Protein AF-A0A4U9V1L5-F1 (afdb_monomer)

Organism: Serratia fonticola (NCBI:txid47917)

Secondary structure (DSSP, 8-state):
-------HHHHHHHHHHTT------HHHHHHHHHHHHHHHHHHHHHHTT-

Sequence (50 aa):
MSEFSQTVPELVAWARKNDFSISLPTERLAFLLAIATLNGERAGRRDERR

InterPro domains:
  IPR033439 Chromosome partition protein MukF, winged-helix domain [PF03882] (3-43)
  IPR036390 Winged helix DNA-binding domain superfamily [SSF46785] (8-44)

Radius of gyration: 18.61 Å; Cα contacts (8 Å, |Δi|>4): 3; chains: 1; bounding box: 35×29×38 Å

Solvent-accessible surface area (backbone atoms only — not comparable to full-atom values): 3179 Å² total; per-residue (Å²): 138,79,78,78,79,64,49,73,68,54,52,52,52,48,41,59,75,67,65,73,75,85,88,66,58,71,69,55,43,54,51,52,49,53,51,50,54,55,50,50,53,52,54,57,59,55,59,78,74,110

pLDDT: mean 80.71, std 15.61, range [49.09, 96.5]

Structure (mmCIF, N/CA/C/O backbone):
data_AF-A0A4U9V1L5-F1
#
_entry.id   AF-A0A4U9V1L5-F1
#
loop_
_atom_site.group_PDB
_atom_site.id
_atom_site.type_symbol
_atom_site.label_atom_id
_atom_site.label_alt_id
_atom_site.label_comp_id
_atom_site.label_asym_id
_atom_site.label_entity_id
_atom_site.label_seq_id
_atom_site.pdbx_PDB_ins_code
_atom_site.Cartn_x
_atom_site.Cartn_y
_atom_site.Cartn_z
_atom_site.occupancy
_atom_site.B_iso_or_equiv
_ato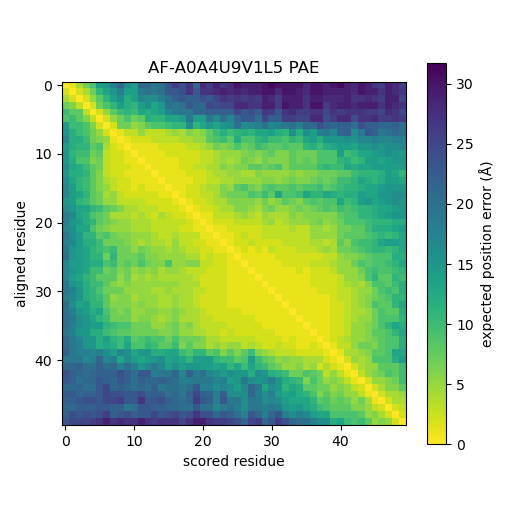m_site.auth_seq_id
_atom_site.auth_comp_id
_atom_site.auth_asym_id
_atom_site.auth_atom_id
_atom_site.pdbx_PDB_model_num
ATOM 1 N N . MET A 1 1 ? 4.926 -18.613 23.969 1.00 50.66 1 MET A N 1
ATOM 2 C CA . MET A 1 1 ? 3.687 -17.956 24.425 1.00 50.66 1 MET A CA 1
ATOM 3 C C . MET A 1 1 ? 3.894 -16.453 24.381 1.00 50.66 1 MET A C 1
ATOM 5 O O . MET A 1 1 ? 4.519 -15.914 25.277 1.00 50.66 1 MET A O 1
ATOM 9 N N . SER A 1 2 ? 3.411 -15.811 23.323 1.00 49.09 2 SER A N 1
ATOM 10 C CA . SER A 1 2 ? 2.775 -14.499 23.438 1.00 49.09 2 SER A CA 1
ATOM 11 C C . SER A 1 2 ? 1.517 -14.647 22.611 1.00 49.09 2 SER A C 1
ATOM 13 O O . SER A 1 2 ? 1.553 -14.519 21.389 1.00 49.09 2 SER A O 1
ATOM 15 N N . GLU A 1 3 ? 0.438 -15.082 23.259 1.00 54.41 3 GLU A N 1
ATOM 16 C CA . GLU A 1 3 ? -0.885 -14.879 22.689 1.00 54.41 3 GLU A CA 1
ATOM 17 C C . GLU A 1 3 ? -0.982 -13.385 22.394 1.00 54.41 3 GLU A C 1
ATOM 19 O O . GLU A 1 3 ? -0.811 -12.554 23.289 1.00 54.41 3 GLU A O 1
ATOM 24 N N . PHE A 1 4 ? -1.147 -13.046 21.118 1.00 58.72 4 PHE A N 1
ATOM 25 C CA . PHE A 1 4 ? -1.480 -11.702 20.677 1.00 58.72 4 PHE A CA 1
ATOM 26 C C . PHE A 1 4 ? -2.878 -11.376 21.222 1.00 58.72 4 PHE A C 1
ATOM 28 O O . PHE A 1 4 ? -3.865 -11.407 20.500 1.00 58.72 4 PHE A O 1
ATOM 35 N N . SER A 1 5 ? -2.962 -11.077 22.518 1.00 60.28 5 SER A N 1
ATOM 36 C CA . SER A 1 5 ? -4.160 -10.587 23.207 1.00 60.28 5 SER A CA 1
ATOM 37 C C . SER A 1 5 ? -4.379 -9.096 22.957 1.00 60.28 5 SER A C 1
ATOM 39 O O . SER A 1 5 ? -5.023 -8.416 23.748 1.00 60.28 5 SER A O 1
ATOM 41 N N . GLN A 1 6 ? -3.834 -8.570 21.858 1.00 60.56 6 GLN A N 1
ATOM 42 C CA . GLN A 1 6 ? -4.172 -7.235 21.407 1.00 60.56 6 GLN A CA 1
ATOM 43 C C . GLN A 1 6 ? -5.504 -7.351 20.677 1.00 60.56 6 GLN 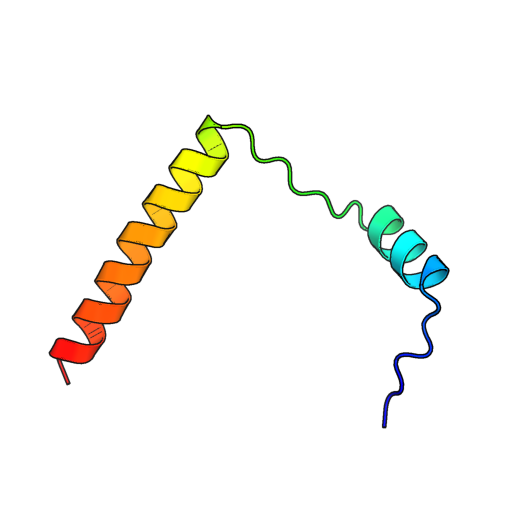A C 1
ATOM 45 O O . GLN A 1 6 ? -5.622 -8.043 19.663 1.00 60.56 6 GLN A O 1
ATOM 50 N N . THR A 1 7 ? -6.536 -6.730 21.234 1.00 77.25 7 THR A N 1
ATOM 51 C CA . THR A 1 7 ? -7.872 -6.804 20.644 1.00 77.25 7 THR A CA 1
ATOM 52 C C . THR A 1 7 ? -7.845 -6.176 19.243 1.00 77.25 7 THR A C 1
ATOM 54 O O . THR A 1 7 ? -7.075 -5.249 18.981 1.00 77.25 7 THR A O 1
ATOM 57 N N . VAL A 1 8 ? -8.673 -6.658 18.305 1.00 77.94 8 VAL A N 1
ATOM 58 C CA . VAL A 1 8 ? -8.762 -6.076 16.944 1.00 77.94 8 VAL A CA 1
ATOM 59 C C . VAL A 1 8 ? -8.863 -4.533 16.969 1.00 77.94 8 VAL A C 1
ATOM 61 O O . VAL A 1 8 ? -8.163 -3.886 16.187 1.00 77.94 8 VAL A O 1
ATOM 64 N N . PRO A 1 9 ? -9.632 -3.906 17.885 1.00 80.31 9 PRO A N 1
ATOM 65 C CA . PRO A 1 9 ? -9.664 -2.451 18.038 1.00 80.31 9 PRO A CA 1
ATOM 66 C C . PRO A 1 9 ? -8.319 -1.811 18.412 1.00 80.31 9 PRO A C 1
ATOM 68 O O . PRO A 1 9 ? -7.988 -0.750 17.886 1.00 80.31 9 PRO A O 1
ATOM 71 N N . GLU A 1 10 ? -7.526 -2.436 19.282 1.00 86.62 10 GLU A N 1
ATOM 72 C CA . GLU A 1 10 ? -6.207 -1.932 19.681 1.00 86.62 10 GLU A CA 1
ATOM 73 C C . GLU A 1 10 ? -5.203 -1.986 18.530 1.00 86.62 10 GLU A C 1
ATOM 75 O O . GLU A 1 10 ? -4.405 -1.062 18.369 1.00 86.62 10 GLU A O 1
ATOM 80 N N . LEU A 1 11 ? -5.253 -3.030 17.698 1.00 86.44 11 LEU A N 1
ATOM 81 C CA . LEU A 1 11 ? -4.417 -3.113 16.500 1.00 86.44 11 LEU A CA 1
ATOM 82 C C . LEU A 1 11 ? -4.809 -2.039 15.478 1.00 86.44 11 LEU A C 1
ATOM 84 O O . LEU A 1 11 ? -3.939 -1.401 14.890 1.00 86.44 11 LEU A O 1
ATOM 88 N N . VAL A 1 12 ? -6.111 -1.796 15.294 1.00 85.81 12 VAL A N 1
ATOM 89 C CA . VAL A 1 12 ? -6.605 -0.729 14.409 1.00 85.81 12 VAL A CA 1
ATOM 90 C C . VAL A 1 12 ? -6.193 0.648 14.931 1.00 85.81 12 VAL A C 1
ATOM 92 O O . VAL A 1 12 ? -5.734 1.484 14.151 1.00 85.81 12 VAL A O 1
ATOM 95 N N . ALA A 1 13 ? -6.311 0.891 16.238 1.00 88.88 13 ALA A N 1
ATOM 96 C CA . ALA A 1 13 ? -5.865 2.134 16.861 1.00 88.88 13 ALA A CA 1
ATOM 97 C C . ALA A 1 13 ? -4.349 2.330 16.707 1.00 88.88 13 ALA A C 1
ATOM 99 O O . ALA A 1 13 ? -3.899 3.424 16.365 1.00 88.88 13 ALA A O 1
ATOM 100 N N . TRP A 1 14 ? -3.564 1.266 16.884 1.00 90.69 14 TRP A N 1
ATOM 101 C CA . TRP A 1 14 ? -2.124 1.285 16.650 1.00 90.69 14 TRP A CA 1
ATOM 102 C C . TRP A 1 14 ? -1.787 1.560 15.181 1.00 90.69 14 TRP A C 1
ATOM 104 O O . TRP A 1 14 ? -0.987 2.449 14.903 1.00 90.69 14 TRP A O 1
ATOM 114 N N . ALA A 1 15 ? -2.425 0.881 14.227 1.00 90.25 15 ALA A N 1
ATOM 115 C CA . ALA A 1 15 ? -2.164 1.087 12.804 1.00 90.25 15 ALA A CA 1
ATOM 116 C C . ALA A 1 15 ? -2.494 2.518 12.351 1.00 90.25 15 ALA A C 1
ATOM 118 O O . ALA A 1 15 ? -1.729 3.113 11.595 1.00 90.25 15 ALA A O 1
ATOM 119 N N . ARG A 1 16 ? -3.585 3.097 12.878 1.00 87.38 16 ARG A N 1
ATOM 120 C CA . ARG A 1 16 ? -3.939 4.508 12.660 1.00 87.38 16 ARG A CA 1
ATOM 121 C C . ARG A 1 16 ? -2.931 5.465 13.291 1.00 87.38 16 ARG A C 1
ATOM 123 O O . ARG A 1 16 ? -2.566 6.437 12.652 1.00 87.38 16 ARG A O 1
ATOM 130 N N . LYS A 1 17 ? -2.454 5.192 14.512 1.00 91.38 17 LYS A N 1
ATOM 131 C CA . LYS A 1 17 ? -1.445 6.026 15.192 1.00 91.38 17 LYS A CA 1
ATOM 132 C C . LYS A 1 17 ? -0.110 6.078 14.442 1.00 91.38 17 LYS A C 1
ATOM 134 O O . LYS A 1 17 ? 0.601 7.067 14.551 1.00 91.38 17 LYS A O 1
ATOM 139 N N . ASN A 1 18 ? 0.247 5.005 13.742 1.00 90.62 18 ASN A N 1
ATOM 140 C CA . ASN A 1 18 ? 1.484 4.928 12.964 1.00 90.62 18 ASN A CA 1
ATOM 141 C C . ASN A 1 18 ? 1.294 5.365 11.500 1.00 90.62 18 ASN A C 1
ATOM 143 O O . ASN A 1 18 ? 2.217 5.202 10.705 1.00 90.62 18 ASN A O 1
ATOM 147 N N . ASP A 1 19 ? 0.105 5.865 11.138 1.00 87.62 19 ASP A N 1
ATOM 148 C CA . ASP A 1 19 ? -0.247 6.310 9.785 1.00 87.62 19 ASP A CA 1
ATOM 149 C C . ASP A 1 19 ? 0.092 5.284 8.690 1.00 87.62 19 ASP A C 1
ATOM 151 O O . ASP A 1 19 ? 0.470 5.631 7.564 1.00 87.62 19 ASP A O 1
ATOM 155 N N . PHE A 1 20 ? -0.057 3.988 9.001 1.00 90.44 20 PHE A N 1
ATOM 156 C CA . PHE A 1 20 ? 0.199 2.941 8.020 1.00 90.44 20 PHE A CA 1
ATOM 157 C C . PHE A 1 20 ? -0.812 3.037 6.889 1.00 90.44 20 PHE A C 1
ATOM 159 O O . PHE A 1 20 ? -1.987 2.696 7.020 1.00 90.44 20 PHE A O 1
ATOM 166 N N . SER A 1 21 ? -0.320 3.493 5.748 1.00 89.44 21 SER A N 1
ATOM 167 C CA . SER A 1 21 ? -1.089 3.623 4.530 1.00 89.44 21 SER A CA 1
ATOM 168 C C . SER A 1 21 ? -0.205 3.263 3.348 1.00 89.44 21 SER A C 1
ATOM 170 O O . SER A 1 21 ? 0.983 3.579 3.298 1.00 89.44 21 SER A O 1
ATOM 172 N N . ILE A 1 22 ? -0.792 2.561 2.385 1.00 92.06 22 ILE A N 1
ATOM 173 C CA . ILE A 1 22 ? -0.159 2.268 1.107 1.00 92.06 22 ILE A CA 1
ATOM 174 C C . ILE A 1 22 ? -1.065 2.877 0.047 1.00 92.06 22 ILE A C 1
ATOM 176 O O . ILE A 1 22 ? -2.177 2.406 -0.174 1.00 92.06 22 ILE A O 1
ATOM 180 N N . SER A 1 23 ? -0.593 3.946 -0.590 1.00 91.81 23 SER A N 1
ATOM 181 C CA . SER A 1 23 ? -1.261 4.547 -1.743 1.00 91.81 23 SER A CA 1
ATOM 182 C C . SER A 1 23 ? -0.488 4.186 -3.002 1.00 91.81 23 SER A C 1
ATOM 184 O O . SER A 1 23 ? 0.637 4.651 -3.220 1.00 91.81 23 SER A O 1
ATOM 186 N N . LEU A 1 24 ? -1.091 3.329 -3.822 1.00 92.38 24 LEU A N 1
ATOM 187 C CA . LEU A 1 24 ? -0.530 2.875 -5.089 1.00 92.38 24 LEU A CA 1
ATOM 188 C C . LEU A 1 24 ? -1.488 3.223 -6.236 1.00 92.38 24 LEU A C 1
ATOM 190 O O . LEU A 1 24 ? -2.278 2.377 -6.649 1.00 92.38 24 LEU A O 1
ATOM 194 N N . PRO A 1 25 ? -1.418 4.458 -6.768 1.00 95.00 25 PRO A N 1
ATOM 195 C CA . PRO A 1 25 ? -1.988 4.788 -8.069 1.00 95.00 25 PRO A CA 1
ATOM 196 C C . PRO A 1 25 ? -1.445 3.859 -9.158 1.00 95.00 25 PRO A C 1
ATOM 198 O O . PRO A 1 25 ? -0.361 3.285 -9.007 1.00 95.00 25 PRO A O 1
ATOM 201 N N . THR A 1 26 ? -2.174 3.746 -10.265 1.00 96.38 26 THR A N 1
ATOM 202 C CA . THR A 1 26 ? -1.881 2.825 -11.372 1.00 96.38 26 THR A CA 1
ATOM 203 C C . THR A 1 26 ? -0.421 2.881 -11.823 1.00 96.38 26 THR A C 1
ATOM 205 O O . THR A 1 26 ? 0.204 1.840 -12.005 1.00 96.38 26 THR A O 1
ATOM 208 N N . GLU A 1 27 ? 0.164 4.074 -11.927 1.00 96.50 27 GLU A N 1
ATOM 209 C CA . GLU A 1 27 ? 1.548 4.273 -12.363 1.00 96.50 27 GLU A CA 1
ATOM 210 C C . GLU A 1 27 ? 2.551 3.707 -11.351 1.00 96.50 27 GLU A C 1
ATOM 212 O O . GLU A 1 27 ? 3.524 3.051 -11.727 1.00 96.50 27 GLU A O 1
ATOM 217 N N . ARG A 1 28 ? 2.307 3.919 -10.051 1.00 95.81 28 ARG A N 1
ATOM 218 C CA . ARG A 1 28 ? 3.177 3.412 -8.979 1.00 95.81 28 ARG A CA 1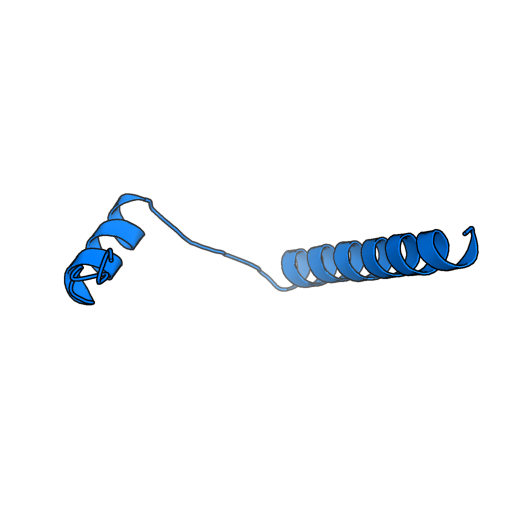
ATOM 219 C C . ARG A 1 28 ? 3.073 1.902 -8.849 1.00 95.81 28 ARG A C 1
ATOM 221 O O . ARG A 1 28 ? 4.087 1.246 -8.630 1.00 95.81 28 ARG A O 1
ATOM 228 N N . LEU A 1 29 ? 1.866 1.360 -9.002 1.00 96.50 29 LEU A N 1
ATOM 229 C CA . LEU A 1 29 ? 1.644 -0.080 -9.006 1.00 96.50 29 LEU A CA 1
ATOM 230 C C . LEU A 1 29 ? 2.341 -0.734 -10.205 1.00 96.50 29 LEU A C 1
ATOM 232 O O . LEU A 1 29 ? 3.082 -1.694 -10.018 1.00 96.50 29 LEU A O 1
ATOM 236 N N . ALA A 1 30 ? 2.161 -0.189 -11.412 1.00 95.50 30 ALA A N 1
ATOM 237 C CA . ALA A 1 30 ? 2.814 -0.683 -12.622 1.00 95.50 30 ALA A CA 1
ATOM 238 C C . ALA A 1 30 ? 4.344 -0.648 -12.493 1.00 95.50 30 ALA A C 1
ATOM 240 O O . ALA A 1 30 ? 5.022 -1.618 -12.831 1.00 95.50 30 ALA A O 1
ATOM 241 N N . PHE A 1 31 ? 4.891 0.435 -11.935 1.00 96.44 31 PHE A N 1
ATOM 242 C CA . PHE A 1 31 ? 6.324 0.546 -11.681 1.00 96.44 31 PHE A CA 1
ATOM 243 C C . PHE A 1 31 ? 6.822 -0.467 -10.637 1.00 96.44 31 PHE A C 1
ATOM 245 O O . PHE A 1 31 ? 7.839 -1.126 -10.851 1.00 96.44 31 PHE A O 1
ATOM 252 N N . LEU A 1 32 ? 6.094 -0.645 -9.530 1.00 9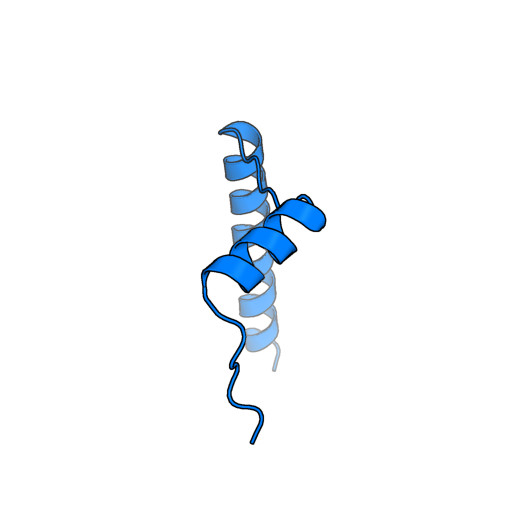6.44 32 LEU A N 1
ATOM 253 C CA . LEU A 1 32 ? 6.432 -1.627 -8.494 1.00 96.44 32 LEU A CA 1
ATOM 254 C C . LEU A 1 32 ? 6.406 -3.056 -9.053 1.00 96.44 32 LEU A C 1
ATOM 256 O O . LEU A 1 32 ? 7.307 -3.844 -8.765 1.00 96.44 32 LEU A O 1
ATOM 260 N N . LEU A 1 33 ? 5.423 -3.373 -9.897 1.00 94.94 33 LEU A N 1
ATOM 261 C CA . LEU A 1 33 ? 5.339 -4.655 -10.595 1.00 94.94 33 LEU A CA 1
ATOM 262 C C . LEU A 1 33 ? 6.535 -4.867 -11.528 1.00 94.94 33 LEU A C 1
ATOM 264 O O . LEU A 1 33 ? 7.143 -5.930 -11.478 1.00 94.94 33 LEU A O 1
ATOM 268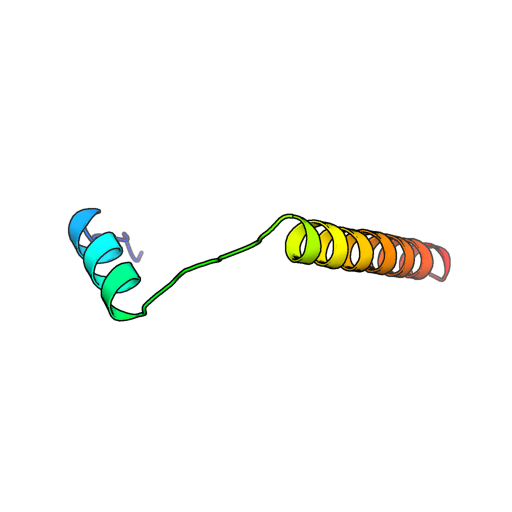 N N . ALA A 1 34 ? 6.938 -3.854 -12.301 1.00 95.38 34 ALA A N 1
ATOM 269 C CA . ALA A 1 34 ? 8.125 -3.946 -13.152 1.00 95.38 34 ALA A CA 1
ATOM 270 C C . ALA A 1 34 ? 9.398 -4.251 -12.339 1.00 95.38 34 ALA A C 1
ATOM 272 O O . ALA A 1 34 ? 10.203 -5.098 -12.731 1.00 95.38 34 ALA A O 1
ATOM 273 N N . ILE A 1 35 ? 9.560 -3.622 -11.167 1.00 95.19 35 ILE A N 1
ATOM 274 C CA . ILE A 1 35 ? 10.662 -3.929 -10.241 1.00 95.19 35 ILE A CA 1
ATOM 275 C C . ILE A 1 35 ? 10.574 -5.379 -9.750 1.00 95.19 35 ILE A C 1
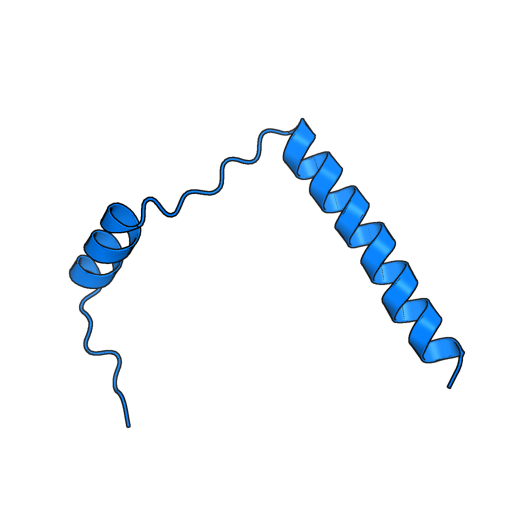ATOM 277 O O . ILE A 1 35 ? 11.587 -6.081 -9.729 1.00 95.19 35 ILE A O 1
ATOM 281 N N . ALA A 1 36 ? 9.384 -5.837 -9.356 1.00 93.31 36 ALA A N 1
ATOM 282 C CA . ALA A 1 36 ? 9.176 -7.201 -8.881 1.00 93.31 36 ALA A CA 1
ATOM 283 C C . ALA A 1 36 ? 9.527 -8.239 -9.960 1.00 93.31 36 ALA A C 1
ATOM 285 O O . ALA A 1 36 ? 10.234 -9.203 -9.662 1.00 93.31 36 ALA A O 1
ATOM 286 N N . THR A 1 37 ? 9.124 -8.007 -11.213 1.00 92.75 37 THR A N 1
ATOM 287 C CA . THR A 1 37 ? 9.465 -8.864 -12.359 1.00 92.75 37 THR A CA 1
ATOM 288 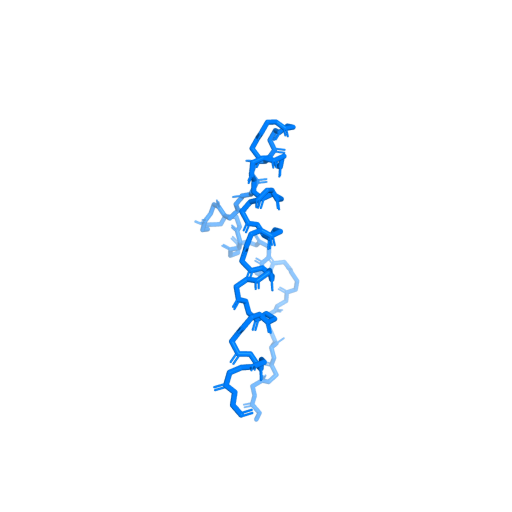C C . THR A 1 37 ? 10.979 -8.952 -12.559 1.00 92.75 37 THR A C 1
ATOM 290 O O . THR A 1 37 ? 11.529 -10.051 -12.614 1.00 92.75 37 THR A O 1
ATOM 293 N N . LEU A 1 38 ? 11.687 -7.817 -12.562 1.00 92.19 38 LEU A N 1
ATOM 294 C CA . LEU A 1 38 ? 13.149 -7.792 -12.705 1.00 92.19 38 LEU A CA 1
ATOM 295 C C . LEU A 1 38 ? 13.876 -8.464 -11.530 1.00 92.19 38 LEU A C 1
ATOM 297 O O . LEU A 1 38 ? 14.909 -9.111 -11.715 1.00 92.19 38 LEU A O 1
ATOM 301 N N . ASN A 1 39 ? 13.360 -8.318 -10.309 1.00 89.56 39 ASN A N 1
ATOM 302 C CA . ASN A 1 39 ? 13.925 -8.980 -9.135 1.00 89.56 39 ASN A CA 1
ATOM 303 C C . ASN A 1 39 ? 13.712 -10.500 -9.178 1.00 89.56 39 ASN A C 1
ATOM 305 O O . ASN A 1 39 ? 14.624 -11.241 -8.808 1.00 89.56 39 ASN A O 1
ATOM 309 N N . GLY A 1 40 ? 12.565 -10.967 -9.680 1.00 82.75 40 GLY A N 1
ATOM 310 C CA . GLY A 1 40 ? 12.288 -12.390 -9.889 1.00 82.75 40 GLY A CA 1
ATOM 311 C C . GLY A 1 40 ? 13.260 -13.039 -10.876 1.00 82.75 40 GLY A C 1
ATOM 312 O O . GLY A 1 40 ? 13.832 -14.086 -10.580 1.00 82.75 40 GLY A O 1
ATOM 313 N N . GLU A 1 41 ? 13.549 -12.374 -11.997 1.00 78.50 41 GLU A N 1
ATOM 314 C CA . GLU A 1 41 ? 14.547 -12.854 -12.964 1.00 78.50 41 GLU A CA 1
ATOM 315 C C . GLU A 1 41 ? 15.962 -12.917 -12.375 1.00 78.50 41 GLU A C 1
ATOM 317 O O . GLU A 1 41 ? 16.740 -13.821 -12.683 1.00 78.50 41 GLU A O 1
ATOM 322 N N . ARG A 1 42 ? 16.319 -11.962 -11.508 1.00 69.44 42 ARG A N 1
ATOM 323 C CA . ARG A 1 42 ? 17.614 -11.966 -10.810 1.00 69.44 42 ARG A CA 1
ATOM 324 C C . ARG A 1 42 ? 17.723 -13.115 -9.814 1.00 69.44 42 ARG A C 1
ATOM 326 O O . ARG A 1 42 ? 18.800 -13.698 -9.708 1.00 69.44 42 ARG A O 1
ATOM 333 N N . ALA A 1 43 ? 16.644 -13.428 -9.098 1.00 64.44 43 ALA A N 1
ATOM 334 C CA . ALA A 1 43 ? 16.605 -14.550 -8.167 1.00 64.44 43 ALA A CA 1
ATOM 335 C C . ALA A 1 43 ? 16.716 -15.887 -8.917 1.00 64.44 43 ALA A C 1
ATOM 337 O O . ALA A 1 43 ? 17.588 -16.684 -8.585 1.00 64.44 43 ALA A O 1
ATOM 338 N N . GLY A 1 44 ? 15.950 -16.069 -10.000 1.00 63.31 44 GLY A N 1
ATOM 339 C CA . GLY A 1 44 ? 16.028 -17.266 -10.847 1.00 63.31 44 GLY A CA 1
ATOM 340 C C . GLY A 1 44 ? 17.405 -17.460 -11.494 1.00 63.31 44 GLY A C 1
ATOM 341 O O . GLY A 1 44 ? 17.962 -18.552 -11.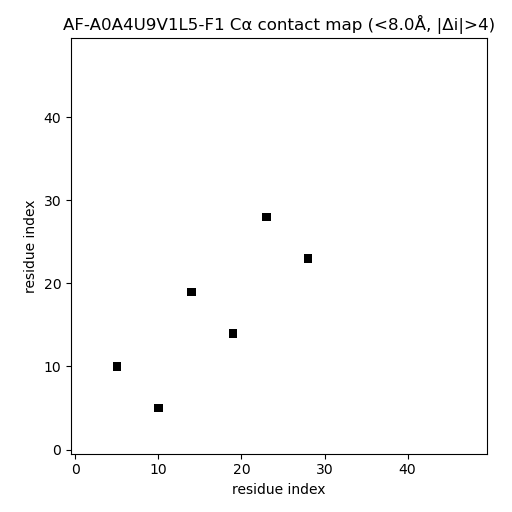472 1.00 63.31 44 GLY A O 1
ATOM 342 N N . ARG A 1 45 ? 18.038 -16.379 -11.973 1.00 58.03 45 ARG A N 1
ATOM 343 C CA . ARG A 1 45 ? 19.402 -16.427 -12.539 1.00 58.03 45 ARG A CA 1
ATOM 344 C C . ARG A 1 45 ? 20.486 -16.736 -11.495 1.00 58.03 45 ARG A C 1
ATOM 346 O O . ARG A 1 45 ? 21.597 -17.114 -11.864 1.00 58.03 45 ARG A O 1
ATOM 353 N N . ARG A 1 46 ? 20.209 -16.533 -10.203 1.00 58.34 46 ARG A N 1
ATOM 354 C CA . ARG A 1 46 ? 21.151 -16.841 -9.117 1.00 58.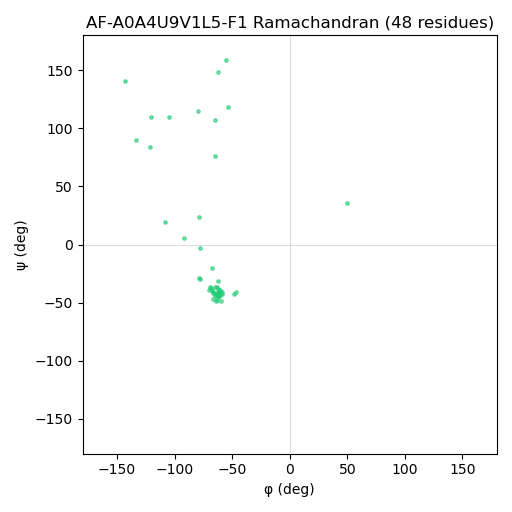34 46 ARG A CA 1
ATOM 355 C C . ARG A 1 46 ? 21.182 -18.338 -8.795 1.00 58.34 46 ARG A C 1
ATOM 357 O O . ARG A 1 46 ? 22.242 -18.809 -8.389 1.00 58.34 46 ARG A O 1
ATOM 364 N N . ASP A 1 47 ? 20.080 -19.052 -9.019 1.00 59.19 47 ASP A N 1
ATOM 365 C CA . ASP A 1 47 ? 20.000 -20.506 -8.826 1.00 59.19 47 ASP A CA 1
ATOM 366 C C . ASP A 1 47 ? 20.648 -21.293 -9.973 1.00 59.19 47 ASP A C 1
ATOM 368 O O . ASP A 1 47 ? 21.247 -22.330 -9.729 1.00 59.19 47 ASP A O 1
ATOM 372 N N . GLU A 1 48 ? 20.659 -20.768 -11.200 1.00 58.09 48 GLU A N 1
ATOM 373 C CA . GLU A 1 48 ? 21.303 -21.438 -12.347 1.00 58.09 48 GLU A CA 1
ATOM 374 C C . GLU A 1 48 ? 22.842 -21.297 -12.378 1.00 58.09 48 GLU A C 1
ATOM 376 O O . GLU A 1 48 ? 23.522 -21.842 -13.243 1.00 58.09 48 GLU A O 1
ATOM 381 N N . ARG A 1 49 ? 23.423 -20.555 -11.424 1.00 58.50 49 ARG A N 1
ATOM 382 C CA . ARG A 1 49 ? 24.881 -20.390 -11.255 1.00 58.50 49 ARG A CA 1
ATOM 383 C C . ARG A 1 49 ? 25.439 -21.125 -10.027 1.00 58.50 49 ARG A C 1
ATOM 385 O O . ARG A 1 49 ? 26.511 -20.744 -9.549 1.00 58.50 49 ARG A O 1
ATOM 392 N N . ARG A 1 50 ? 24.724 -22.118 -9.490 1.00 51.78 50 ARG A N 1
ATOM 393 C CA . ARG A 1 50 ? 25.190 -22.981 -8.394 1.00 51.78 50 ARG A CA 1
ATOM 394 C C . ARG A 1 50 ? 25.254 -24.441 -8.800 1.00 51.78 50 ARG A C 1
ATOM 396 O O . ARG A 1 50 ? 24.382 -24.869 -9.579 1.00 51.78 50 ARG A O 1
#

Foldseek 3Di:
DPPPPQPPVNVVVVCVVVVDDDDQDPVNVVVVVVVVVVVVVVVVVVVVVD

Mean predicted aligned error: 10.22 Å